Protein AF-A0A6L8G119-F1 (afdb_monomer)

Secondary structure (DSSP, 8-state):
--S-TTPEEEETT-TTTHHHHHHHHTT-EEEE--S-HHHHHTTGGGG-------------PPPPGGGG-TT-S-SSPPPTTTTSSPPP-----

Radius of gyration: 17.36 Å; Cα contacts (8 Å, |Δi|>4): 77; chains: 1; bounding box: 46×29×44 Å

Nearest PDB structures (foldseek):
  5hek-assembly2_A  TM=9.407E-01  e=1.610E-02  Helicobacter pylori 26695
  2zbr-assembly1_A  TM=9.213E-01  e=1.825E-01  Thermus thermophilus
  2nxc-assembly1_A  TM=9.177E-01  e=2.088E-01  Thermus thermophilus HB8
  3ccf-assembly1_A  TM=8.459E-01  e=2.556E-01  Trichormus variabilis ATCC 29413
  3cjt-assembly8_O  TM=9.231E-01  e=4.690E-01  unclassified

Foldseek 3Di:
DQAAAAAEAEAADCQLPPVVLVCVVRRYHYDYHHPDVCSVVNNCVSVDPDPPPDDDDDDPDDDDPCPPVVPPHDPDGDDPVSPPDDDDDPDDD

Sequence (93 aa):
MLTDKGDLVFDPLAGSCVTGEVAERLKRKWLCCDLVKKYLEGSLFRFETKHRGKKKVPSYNLCHPAAMWNGTDSEEALSDDGGKKRPQKKTKT

pLDDT: mean 84.58, std 12.73, range [52.06, 98.19]

Structure (mmCIF, N/CA/C/O backbone):
data_AF-A0A6L8G119-F1
#
_entry.id   AF-A0A6L8G119-F1
#
loop_
_atom_site.group_PDB
_atom_site.id
_atom_site.type_symbol
_atom_site.label_atom_id
_atom_site.label_alt_id
_atom_site.label_comp_id
_atom_site.label_asym_id
_atom_site.label_entity_id
_atom_site.label_seq_id
_atom_site.pdbx_PDB_ins_code
_atom_site.Cartn_x
_atom_site.Cartn_y
_atom_site.Cartn_z
_atom_site.occupancy
_atom_site.B_iso_or_equiv
_atom_si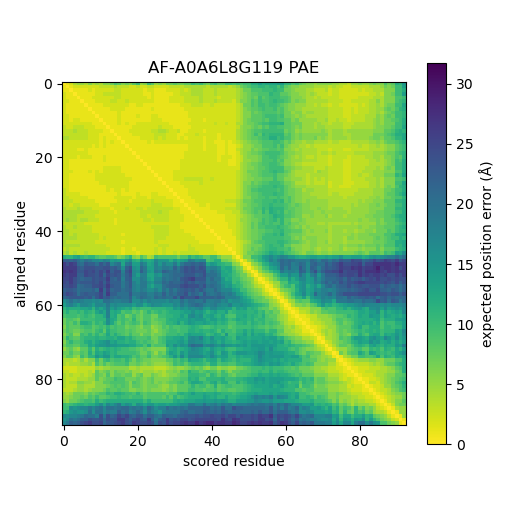te.auth_seq_id
_atom_site.auth_comp_id
_atom_site.auth_asym_id
_atom_site.auth_atom_id
_atom_site.pdbx_PDB_model_num
ATOM 1 N N . MET A 1 1 ? -10.492 7.619 8.678 1.00 82.00 1 MET A N 1
ATOM 2 C CA . MET A 1 1 ? -9.634 6.750 7.839 1.00 82.00 1 MET A CA 1
ATOM 3 C C . MET A 1 1 ? -10.480 6.169 6.705 1.00 82.00 1 MET A C 1
ATOM 5 O O . MET A 1 1 ? -11.675 6.427 6.709 1.0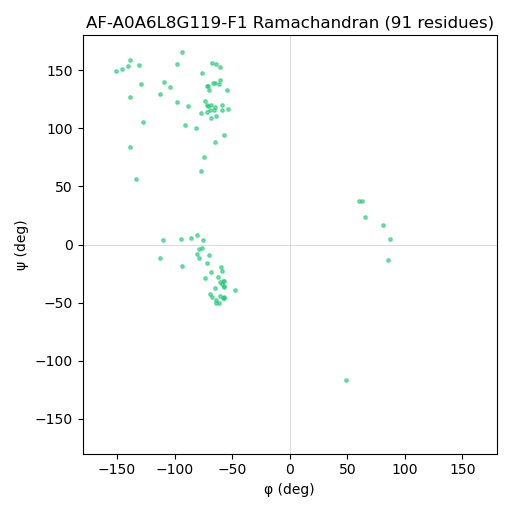0 82.00 1 MET A O 1
ATOM 9 N N . LEU A 1 2 ? -9.887 5.480 5.719 1.00 89.75 2 LEU A N 1
ATOM 10 C CA . LEU A 1 2 ? -10.614 4.797 4.621 1.00 89.75 2 LEU A CA 1
ATOM 11 C C . LEU A 1 2 ? -10.507 3.264 4.678 1.00 89.75 2 LEU A C 1
ATOM 13 O O . LEU A 1 2 ? -11.214 2.579 3.951 1.00 89.75 2 LEU A O 1
ATOM 17 N N . THR A 1 3 ? -9.616 2.748 5.520 1.00 92.38 3 THR A N 1
ATOM 18 C CA . THR A 1 3 ? -9.443 1.323 5.807 1.00 92.38 3 THR A CA 1
ATOM 19 C C . THR A 1 3 ? -9.173 1.142 7.289 1.00 92.38 3 THR A C 1
ATOM 21 O O . THR A 1 3 ? -8.592 2.036 7.926 1.00 92.38 3 THR A O 1
ATOM 24 N N . ASP A 1 4 ? -9.525 -0.024 7.806 1.00 92.75 4 ASP A N 1
ATOM 25 C CA . ASP A 1 4 ? -9.210 -0.452 9.159 1.00 92.75 4 ASP A CA 1
ATOM 26 C C . ASP A 1 4 ? -7.915 -1.277 9.191 1.00 92.75 4 ASP A C 1
ATOM 28 O O . ASP A 1 4 ? -7.347 -1.676 8.167 1.00 92.75 4 ASP A O 1
ATOM 32 N N . LYS A 1 5 ? -7.366 -1.479 10.392 1.00 92.75 5 LYS A N 1
ATOM 33 C CA . LYS A 1 5 ? -6.191 -2.343 10.582 1.00 92.75 5 LYS A CA 1
ATOM 34 C C . LYS A 1 5 ? -6.541 -3.769 10.144 1.00 92.75 5 LYS A C 1
ATOM 36 O O . LYS A 1 5 ? -7.594 -4.289 10.487 1.00 92.75 5 LYS A O 1
ATOM 41 N N . GLY A 1 6 ? -5.622 -4.427 9.441 1.00 93.88 6 GLY A N 1
ATOM 42 C CA . GLY A 1 6 ? -5.818 -5.791 8.939 1.00 93.88 6 GLY A CA 1
ATOM 43 C C . GLY A 1 6 ? -6.546 -5.908 7.594 1.00 93.88 6 GLY A C 1
ATOM 44 O O . GLY A 1 6 ? -6.449 -6.978 6.984 1.00 93.88 6 GLY A O 1
ATOM 45 N N . ASP A 1 7 ? -7.176 -4.835 7.100 1.00 95.69 7 ASP A N 1
ATOM 46 C CA . ASP A 1 7 ? -7.752 -4.789 5.751 1.00 95.69 7 ASP A CA 1
ATOM 47 C C . ASP A 1 7 ? -6.686 -5.008 4.675 1.00 95.69 7 ASP A C 1
ATOM 49 O O . ASP A 1 7 ? -5.507 -4.697 4.872 1.00 95.69 7 ASP A O 1
ATOM 53 N N . LEU A 1 8 ? -7.111 -5.529 3.520 1.00 97.69 8 LEU A N 1
ATOM 54 C CA . LEU A 1 8 ? -6.272 -5.647 2.331 1.00 97.69 8 LEU A CA 1
ATOM 55 C C . LEU A 1 8 ? -6.365 -4.373 1.486 1.00 97.6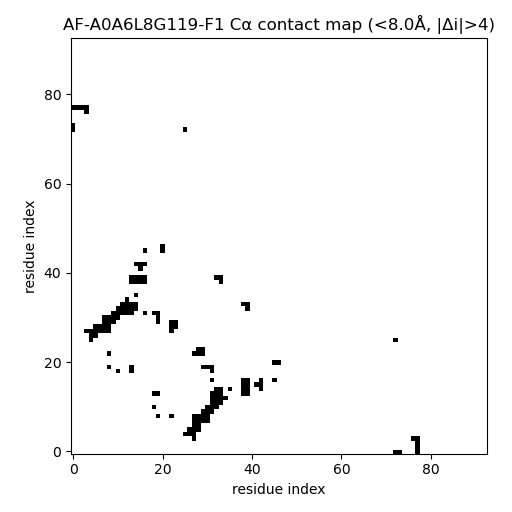9 8 LEU A C 1
ATOM 57 O O . LEU A 1 8 ? -7.424 -4.047 0.958 1.00 97.69 8 LEU A O 1
ATOM 61 N N . VAL A 1 9 ? -5.231 -3.702 1.298 1.00 98.00 9 VAL A N 1
ATOM 62 C CA . VAL A 1 9 ? -5.078 -2.591 0.352 1.00 98.00 9 VAL A CA 1
ATOM 63 C C . VAL A 1 9 ? -4.460 -3.117 -0.940 1.00 98.00 9 VAL A C 1
ATOM 65 O O . VAL A 1 9 ? -3.369 -3.685 -0.916 1.00 98.00 9 VAL A O 1
ATOM 68 N N . PHE A 1 10 ? -5.138 -2.918 -2.069 1.00 98.19 10 PHE A N 1
ATOM 69 C CA . PHE A 1 10 ? -4.627 -3.286 -3.388 1.00 98.19 10 PHE A CA 1
ATOM 70 C C . PHE A 1 10 ? -4.342 -2.043 -4.234 1.00 98.19 10 PHE A C 1
ATOM 72 O O . PHE A 1 10 ? -5.210 -1.183 -4.373 1.00 98.19 10 PHE A O 1
ATOM 79 N N . ASP A 1 11 ? -3.141 -1.968 -4.808 1.00 97.94 11 ASP A N 1
ATOM 80 C CA . ASP A 1 11 ? -2.713 -0.888 -5.701 1.00 97.94 11 ASP A CA 1
ATOM 81 C C . ASP A 1 11 ? -2.173 -1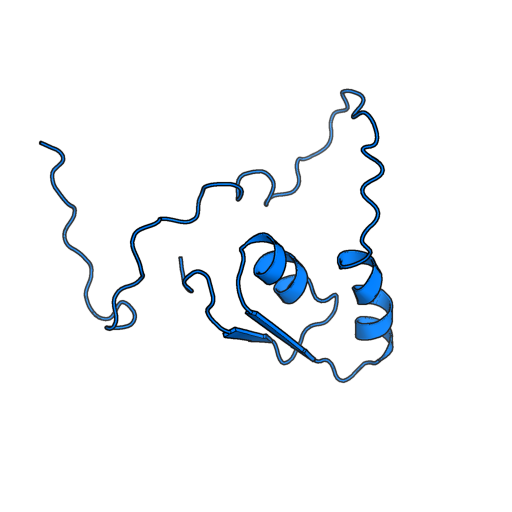.465 -7.026 1.00 97.94 11 ASP A C 1
ATOM 83 O O . ASP A 1 11 ? -1.067 -2.019 -7.045 1.00 97.94 11 ASP A O 1
ATOM 87 N N . PRO A 1 12 ? -2.936 -1.373 -8.133 1.00 97.12 12 PRO A N 1
ATOM 88 C CA . PRO A 1 12 ? -2.533 -1.919 -9.427 1.00 97.12 12 PRO A CA 1
ATOM 89 C C . PRO A 1 12 ? -1.520 -1.049 -10.192 1.00 97.12 12 PRO A C 1
ATOM 91 O O . PRO A 1 12 ? -1.107 -1.434 -11.286 1.00 97.12 12 PRO A O 1
ATOM 94 N N . LEU A 1 13 ? -1.162 0.130 -9.669 1.00 96.81 13 LEU A N 1
ATOM 95 C CA . LEU A 1 13 ? -0.244 1.090 -10.289 1.00 96.81 13 LEU A CA 1
ATOM 96 C C . LEU A 1 13 ? 0.774 1.571 -9.249 1.00 96.81 13 LEU A C 1
ATOM 98 O O . LEU A 1 13 ? 0.908 2.763 -8.969 1.00 96.81 13 LEU A O 1
ATOM 102 N N . ALA A 1 14 ? 1.483 0.609 -8.661 1.00 96.50 14 ALA A N 1
ATOM 103 C CA . ALA A 1 14 ? 2.296 0.814 -7.472 1.00 96.50 14 ALA A CA 1
ATOM 104 C C . ALA A 1 14 ? 3.394 1.871 -7.640 1.00 96.50 14 ALA A C 1
ATOM 106 O O . ALA A 1 14 ? 3.764 2.536 -6.664 1.00 96.50 14 ALA A O 1
ATOM 107 N N . GLY A 1 15 ? 3.977 1.994 -8.839 1.00 96.25 15 GLY A N 1
ATOM 108 C CA . GLY A 1 15 ? 5.158 2.807 -9.086 1.00 96.25 15 GLY A CA 1
ATOM 109 C C . GLY A 1 15 ? 6.239 2.506 -8.050 1.00 96.25 15 GLY A C 1
ATOM 110 O O . GLY A 1 15 ? 6.722 1.385 -7.918 1.00 96.25 15 GLY A O 1
ATOM 111 N N . SER A 1 16 ? 6.588 3.504 -7.239 1.00 95.00 16 SER A N 1
ATOM 112 C CA . SER A 1 16 ? 7.591 3.327 -6.181 1.00 95.00 16 SER A CA 1
ATOM 113 C C . SER A 1 16 ? 7.116 2.543 -4.944 1.00 95.00 16 SER A C 1
ATOM 115 O O . SER A 1 16 ? 7.889 2.438 -4.000 1.00 95.00 16 SER A O 1
ATOM 117 N N . CYS A 1 17 ? 5.893 2.005 -4.917 1.00 96.19 17 CYS A N 1
ATOM 118 C CA . CYS A 1 17 ? 5.299 1.222 -3.822 1.00 96.19 17 CYS A CA 1
ATOM 119 C C . CYS A 1 17 ? 5.179 1.971 -2.475 1.00 96.19 17 CYS A C 1
ATOM 121 O O . CYS A 1 17 ? 5.350 1.398 -1.398 1.00 96.19 17 CYS A O 1
ATOM 123 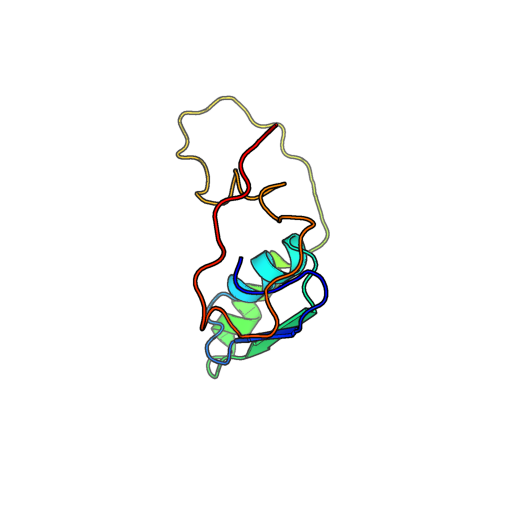N N . VAL A 1 18 ? 4.862 3.271 -2.513 1.00 94.75 18 VAL A N 1
ATOM 124 C CA . VAL A 1 18 ? 4.577 4.053 -1.288 1.00 94.75 18 VAL A CA 1
ATOM 125 C C . VAL A 1 18 ? 3.319 3.533 -0.594 1.00 94.75 18 VAL A C 1
ATOM 127 O O . VAL A 1 18 ? 3.277 3.479 0.633 1.00 94.75 18 VAL A O 1
ATOM 130 N N . THR A 1 19 ? 2.309 3.119 -1.364 1.00 95.94 19 THR A N 1
ATOM 131 C CA . THR A 1 19 ? 1.070 2.541 -0.830 1.00 95.94 19 THR A CA 1
ATOM 132 C C . THR A 1 19 ? 1.362 1.323 0.046 1.00 95.94 19 THR A C 1
ATOM 134 O O . THR A 1 19 ? 0.856 1.256 1.164 1.00 95.94 19 THR A O 1
ATOM 137 N N . GLY A 1 20 ? 2.238 0.416 -0.409 1.00 95.69 20 GLY A N 1
ATOM 138 C CA . GLY A 1 20 ? 2.669 -0.756 0.357 1.00 95.69 20 GLY A CA 1
ATOM 139 C C . GLY A 1 20 ? 3.427 -0.393 1.635 1.00 95.69 20 GLY A C 1
ATOM 140 O O . GLY A 1 20 ? 3.068 -0.866 2.709 1.00 95.69 20 GLY A O 1
ATOM 141 N N . GLU A 1 21 ? 4.406 0.517 1.557 1.00 93.88 21 GLU A N 1
ATOM 142 C CA . GLU A 1 21 ? 5.163 0.995 2.732 1.00 93.88 21 GLU A CA 1
ATOM 143 C C . GLU A 1 21 ? 4.237 1.602 3.799 1.00 93.88 21 GLU A C 1
ATOM 145 O O . GLU A 1 21 ? 4.342 1.317 4.995 1.00 93.88 21 GLU A O 1
ATOM 150 N N . VAL A 1 22 ? 3.300 2.452 3.372 1.00 92.00 22 VAL A N 1
ATOM 151 C CA . VAL A 1 22 ? 2.343 3.095 4.274 1.00 92.00 22 VAL A CA 1
ATOM 152 C C . VAL A 1 22 ? 1.385 2.066 4.865 1.00 92.00 22 VAL A C 1
ATOM 154 O O . VAL A 1 22 ? 1.144 2.110 6.072 1.00 92.00 22 VAL A O 1
ATOM 157 N N . ALA A 1 23 ? 0.852 1.155 4.048 1.00 94.19 23 ALA A N 1
ATOM 158 C CA . ALA A 1 23 ? -0.050 0.102 4.496 1.00 94.19 23 ALA A CA 1
ATOM 159 C C . ALA A 1 23 ? 0.629 -0.816 5.524 1.00 94.19 23 ALA A C 1
ATOM 161 O O . ALA A 1 23 ? 0.042 -1.077 6.575 1.00 94.19 23 ALA A O 1
ATOM 162 N N . GLU A 1 24 ? 1.881 -1.218 5.288 1.00 93.06 24 GLU A N 1
ATOM 163 C CA . GLU A 1 24 ? 2.673 -2.018 6.226 1.00 93.06 24 GLU A CA 1
ATOM 164 C C . GLU A 1 24 ? 2.890 -1.287 7.555 1.00 93.06 24 GLU A C 1
ATOM 166 O O . GLU A 1 24 ? 2.563 -1.818 8.620 1.00 93.06 24 GLU A O 1
ATOM 171 N N . ARG A 1 25 ? 3.350 -0.027 7.508 1.00 89.69 25 ARG A N 1
ATOM 172 C CA . ARG A 1 25 ? 3.541 0.805 8.710 1.00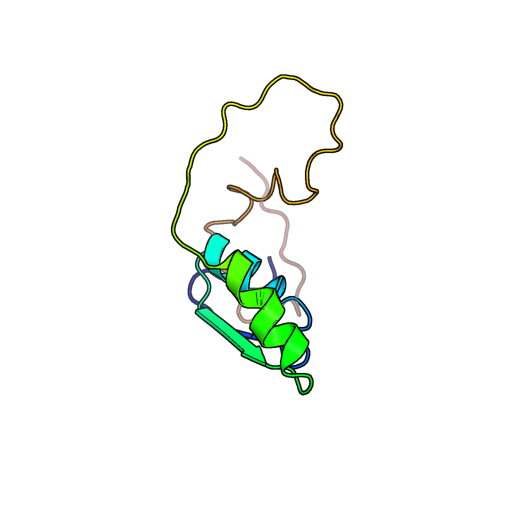 89.69 25 ARG A CA 1
ATOM 173 C C . ARG A 1 25 ? 2.251 0.962 9.514 1.00 89.69 25 ARG A C 1
ATOM 175 O O . ARG A 1 25 ? 2.281 1.002 10.744 1.00 89.69 25 ARG A O 1
ATOM 182 N N . LEU A 1 26 ? 1.124 1.064 8.819 1.00 90.75 26 LEU A N 1
ATOM 183 C CA . LEU A 1 26 ? -0.203 1.195 9.402 1.00 90.75 26 LEU A CA 1
ATOM 184 C C . LEU A 1 26 ? -0.844 -0.162 9.755 1.00 90.75 26 LEU A C 1
ATOM 186 O O . LEU A 1 26 ? -1.981 -0.187 10.211 1.00 90.75 26 LEU A O 1
ATOM 190 N N . LYS A 1 27 ? -0.144 -1.296 9.629 1.00 92.31 27 LYS A N 1
ATOM 191 C CA . LYS A 1 27 ? -0.655 -2.637 9.980 1.00 92.31 27 LYS A CA 1
ATOM 192 C C . LYS A 1 27 ? -1.860 -3.087 9.137 1.00 92.31 27 LYS A C 1
ATOM 194 O O . LYS A 1 27 ? -2.786 -3.721 9.645 1.00 92.31 27 LYS A O 1
ATOM 199 N N . ARG A 1 28 ? -1.864 -2.752 7.848 1.00 95.12 28 ARG A N 1
ATOM 200 C CA . ARG A 1 28 ? -2.770 -3.319 6.837 1.00 95.12 28 ARG A CA 1
ATOM 201 C C . ARG A 1 28 ? -2.055 -4.439 6.083 1.00 95.12 28 ARG A C 1
ATOM 203 O O . ARG A 1 28 ? -0.829 -4.452 5.985 1.00 95.12 28 ARG A O 1
ATOM 210 N N . LYS A 1 29 ? -2.827 -5.371 5.528 1.00 97.69 29 LYS A N 1
ATOM 211 C CA . LYS A 1 29 ? -2.331 -6.274 4.485 1.00 97.69 29 LYS A CA 1
ATOM 212 C C . LYS A 1 29 ? -2.262 -5.475 3.188 1.00 97.69 29 LYS A C 1
ATOM 214 O O . LYS A 1 29 ? -3.082 -4.585 2.970 1.00 97.69 29 LYS A O 1
ATOM 219 N N . TRP A 1 30 ? -1.310 -5.773 2.317 1.00 97.88 30 TRP A N 1
ATOM 220 C CA . TRP A 1 30 ? -1.187 -5.030 1.069 1.00 97.88 30 TRP A CA 1
ATOM 221 C C . TRP A 1 30 ? -0.717 -5.904 -0.084 1.00 97.88 30 TRP A C 1
ATOM 223 O O . TRP A 1 30 ? -0.018 -6.898 0.108 1.00 97.88 30 TRP A O 1
ATOM 233 N N . LEU A 1 31 ? -1.135 -5.514 -1.283 1.00 97.88 31 LEU A N 1
ATOM 234 C CA . LEU A 1 31 ? -0.679 -6.067 -2.546 1.00 97.88 31 LEU A CA 1
ATOM 235 C C . LEU A 1 31 ? -0.496 -4.911 -3.528 1.00 97.88 31 LEU A C 1
ATOM 237 O O . LEU A 1 31 ? -1.405 -4.112 -3.743 1.00 97.88 31 LEU A O 1
ATOM 241 N N . CYS A 1 32 ? 0.679 -4.831 -4.134 1.00 97.25 32 CYS A N 1
ATOM 242 C CA . CYS A 1 32 ? 1.015 -3.798 -5.100 1.00 97.25 32 CYS A CA 1
ATOM 243 C C . CYS A 1 32 ? 1.582 -4.455 -6.360 1.00 97.25 32 CYS A C 1
ATOM 245 O O . CYS A 1 32 ? 2.379 -5.390 -6.258 1.00 97.25 32 CYS A O 1
ATOM 247 N N . CYS A 1 33 ? 1.195 -3.971 -7.537 1.00 97.00 33 CYS A N 1
ATOM 248 C CA . CYS A 1 33 ? 1.801 -4.385 -8.799 1.00 97.00 33 CYS A CA 1
ATOM 249 C C . CYS A 1 33 ? 2.013 -3.198 -9.741 1.00 97.00 33 CYS A C 1
ATOM 251 O O . CYS A 1 33 ? 1.413 -2.139 -9.587 1.00 97.00 33 CYS A O 1
ATOM 253 N N . ASP A 1 34 ? 2.928 -3.376 -10.688 1.00 97.50 34 ASP A N 1
ATOM 254 C CA . ASP A 1 34 ? 3.236 -2.405 -11.730 1.00 97.50 34 ASP A CA 1
ATOM 255 C C . ASP A 1 34 ? 3.721 -3.161 -12.974 1.00 97.50 34 ASP A C 1
ATOM 257 O O . ASP A 1 34 ? 4.322 -4.234 -12.860 1.00 97.50 34 ASP A O 1
ATOM 261 N N . LEU A 1 35 ? 3.464 -2.617 -14.163 1.00 97.44 35 LEU A N 1
ATOM 262 C CA . LEU A 1 35 ? 3.911 -3.207 -15.427 1.00 97.44 35 LEU A CA 1
ATOM 263 C C . LEU A 1 35 ? 5.418 -3.020 -15.646 1.00 97.44 35 LEU A C 1
ATOM 265 O O . LEU A 1 35 ? 6.060 -3.833 -16.315 1.00 97.44 35 LEU A O 1
ATOM 269 N N . VAL A 1 36 ? 6.003 -1.954 -15.095 1.00 97.38 36 VAL A N 1
ATOM 270 C CA . VAL A 1 36 ? 7.418 -1.637 -15.277 1.00 97.38 36 VAL A CA 1
ATOM 271 C C . VAL A 1 36 ? 8.231 -2.278 -14.158 1.00 97.38 36 VAL A C 1
ATOM 273 O O . VAL A 1 36 ? 8.332 -1.757 -13.048 1.00 97.38 36 VAL A O 1
ATOM 276 N N . LYS A 1 37 ? 8.910 -3.386 -14.475 1.00 96.19 37 LYS A N 1
ATOM 277 C CA . LYS A 1 37 ? 9.756 -4.141 -13.531 1.00 96.19 37 LYS A CA 1
ATOM 278 C C . LYS A 1 37 ? 10.725 -3.262 -12.724 1.00 96.19 37 LYS A C 1
ATOM 280 O O . LYS A 1 37 ? 10.902 -3.482 -11.530 1.00 96.19 37 LYS A O 1
ATOM 285 N N . LYS A 1 38 ? 11.311 -2.238 -13.354 1.00 96.75 38 LYS A N 1
ATOM 286 C CA . LYS A 1 38 ? 12.256 -1.307 -12.713 1.00 96.75 38 LYS A CA 1
ATOM 287 C C . LYS A 1 38 ? 11.640 -0.548 -11.532 1.00 96.75 38 LYS A C 1
ATOM 289 O O . LYS A 1 38 ? 12.355 -0.229 -10.586 1.00 96.75 38 LYS A O 1
ATOM 294 N N . TYR A 1 39 ? 10.342 -0.251 -11.573 1.00 96.19 39 TYR A N 1
ATOM 295 C CA . TYR A 1 39 ? 9.650 0.381 -10.453 1.00 96.19 39 TYR A CA 1
ATOM 296 C C . TYR A 1 39 ? 9.525 -0.578 -9.269 1.00 96.19 39 TYR A C 1
ATOM 298 O O . TYR A 1 39 ? 9.842 -0.191 -8.147 1.00 96.19 39 TYR A O 1
ATOM 306 N N . LEU A 1 40 ? 9.197 -1.849 -9.528 1.00 94.00 40 LEU A N 1
ATOM 307 C CA . LEU A 1 40 ? 9.138 -2.885 -8.495 1.00 94.00 40 LEU A CA 1
ATOM 308 C C . LEU A 1 40 ? 10.514 -3.144 -7.872 1.00 94.00 40 LEU A C 1
ATOM 310 O O . LEU A 1 40 ? 10.645 -3.065 -6.653 1.00 94.00 40 LEU A O 1
ATOM 314 N N . GLU A 1 41 ? 11.550 -3.363 -8.686 1.00 95.12 41 GLU A N 1
ATOM 315 C CA . GLU A 1 41 ? 12.935 -3.539 -8.214 1.00 95.12 41 GLU A CA 1
ATOM 316 C C . GLU A 1 41 ? 13.398 -2.331 -7.392 1.00 95.12 41 GLU A C 1
ATOM 318 O O . GLU A 1 41 ? 13.931 -2.474 -6.293 1.00 95.12 41 GLU A O 1
ATOM 323 N N . GLY A 1 42 ? 13.123 -1.128 -7.902 1.00 93.88 42 GLY A N 1
ATOM 324 C CA . GLY A 1 42 ? 13.431 0.126 -7.234 1.00 93.88 42 GLY A CA 1
ATOM 325 C C . GLY A 1 42 ? 12.576 0.409 -6.003 1.00 93.88 42 GLY A C 1
ATOM 326 O O . GLY A 1 42 ? 12.890 1.356 -5.303 1.00 93.88 42 GLY A O 1
ATOM 327 N N . SER A 1 43 ? 11.520 -0.356 -5.720 1.00 94.38 43 SER A N 1
ATOM 328 C CA . SER A 1 43 ? 10.674 -0.169 -4.534 1.00 94.38 43 SER A CA 1
ATOM 329 C C . SER A 1 43 ? 11.089 -1.035 -3.341 1.00 94.38 43 SER A C 1
ATOM 331 O O . SER A 1 43 ? 10.749 -0.712 -2.203 1.00 94.38 43 SER A O 1
ATOM 333 N N . LEU A 1 44 ? 11.875 -2.093 -3.579 1.00 92.94 44 LEU A N 1
ATOM 334 C CA . LEU A 1 44 ? 12.280 -3.064 -2.556 1.00 92.94 44 LEU A CA 1
ATOM 335 C C . LEU A 1 44 ? 13.016 -2.424 -1.369 1.00 92.94 44 LEU A C 1
ATOM 337 O O . LEU A 1 44 ? 12.849 -2.879 -0.240 1.00 92.94 44 LEU A O 1
ATOM 341 N N . PHE A 1 45 ? 13.759 -1.329 -1.590 1.00 91.56 45 PHE A N 1
ATOM 342 C CA . PHE A 1 45 ? 14.489 -0.630 -0.521 1.00 91.56 45 PHE A CA 1
ATOM 343 C C . PHE A 1 45 ? 13.580 -0.126 0.612 1.00 91.56 45 PHE A C 1
ATOM 345 O O . PHE A 1 45 ? 14.065 0.101 1.720 1.00 91.56 45 PHE A O 1
ATOM 352 N N . ARG A 1 46 ? 12.278 0.073 0.353 1.00 89.06 46 ARG A N 1
ATOM 353 C CA . ARG A 1 46 ? 11.309 0.520 1.368 1.00 89.06 46 ARG A CA 1
ATOM 354 C C . ARG A 1 46 ? 11.048 -0.539 2.438 1.00 89.06 46 ARG A C 1
ATOM 356 O O . ARG A 1 46 ? 10.663 -0.184 3.546 1.00 89.06 46 ARG A O 1
ATOM 363 N N . PHE A 1 47 ? 11.293 -1.809 2.114 1.00 89.50 47 PHE A N 1
ATOM 364 C CA . PHE A 1 47 ? 10.950 -2.970 2.939 1.00 89.50 47 PHE A CA 1
ATOM 365 C C . PHE A 1 47 ? 12.184 -3.670 3.534 1.00 89.50 47 PHE A C 1
ATOM 367 O O . PHE A 1 47 ? 12.068 -4.696 4.202 1.00 89.50 47 PHE A O 1
ATOM 374 N N . GLU A 1 48 ? 13.391 -3.136 3.315 1.00 82.69 48 GLU A N 1
ATOM 375 C CA . GLU A 1 48 ? 14.610 -3.722 3.871 1.00 82.69 48 GLU A CA 1
ATOM 376 C C . GLU A 1 48 ? 14.700 -3.523 5.394 1.00 82.69 48 GLU A C 1
ATOM 378 O O . GLU A 1 48 ? 14.802 -2.416 5.929 1.00 82.69 48 GLU A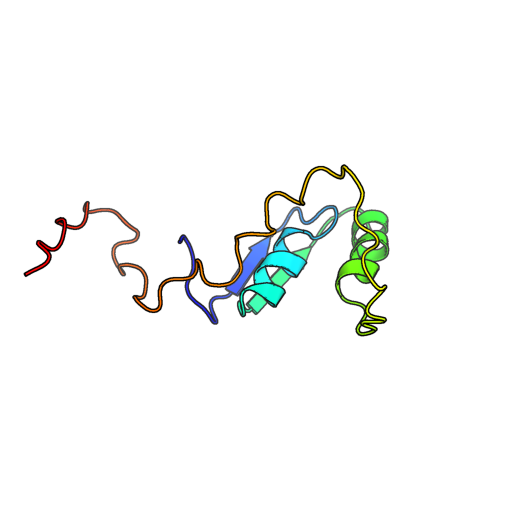 O 1
ATOM 383 N N . THR A 1 49 ? 14.737 -4.640 6.118 1.00 66.25 49 THR A N 1
ATOM 384 C CA . THR A 1 49 ? 14.750 -4.721 7.582 1.00 66.25 49 THR A CA 1
ATOM 385 C C . THR A 1 49 ? 16.126 -4.410 8.180 1.00 6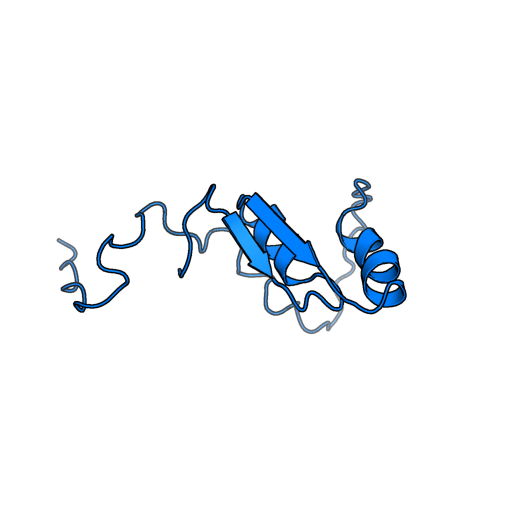6.25 49 THR A C 1
ATOM 387 O O . THR A 1 49 ? 16.745 -5.277 8.797 1.00 66.25 49 THR A O 1
ATOM 390 N N . LYS A 1 50 ? 16.662 -3.194 8.025 1.00 57.66 50 LYS A N 1
ATOM 391 C CA . LYS A 1 50 ? 17.833 -2.753 8.815 1.00 57.66 50 LYS A CA 1
ATOM 392 C C . LYS A 1 50 ? 17.693 -1.309 9.277 1.00 57.66 50 LYS A C 1
ATOM 394 O O . LYS A 1 50 ? 18.288 -0.383 8.729 1.00 57.66 50 LYS A O 1
ATOM 399 N N . HIS A 1 51 ? 16.985 -1.129 10.391 1.00 55.06 51 HIS A N 1
ATOM 400 C CA . HIS A 1 51 ? 17.085 0.080 11.201 1.00 55.06 51 HIS A CA 1
ATOM 401 C C . HIS A 1 51 ? 18.492 0.211 11.802 1.00 55.06 51 HIS A C 1
ATOM 403 O O . HIS A 1 51 ? 18.755 -0.172 12.938 1.00 55.06 51 HIS A O 1
ATOM 409 N N . ARG A 1 52 ? 19.412 0.839 11.068 1.00 58.25 52 ARG A N 1
ATOM 410 C CA . ARG A 1 52 ? 20.463 1.623 11.718 1.00 58.25 52 ARG A CA 1
ATOM 411 C C . ARG A 1 52 ? 19.855 2.975 12.052 1.00 58.25 52 ARG A C 1
ATOM 413 O O . ARG A 1 52 ? 19.725 3.826 11.176 1.00 58.25 52 ARG A O 1
ATOM 420 N N . GLY A 1 53 ? 19.458 3.157 13.311 1.00 57.78 53 GLY A N 1
ATOM 421 C CA . GLY A 1 53 ? 19.061 4.460 13.833 1.00 57.78 53 GLY A CA 1
ATOM 422 C C . GLY A 1 53 ? 20.205 5.454 13.646 1.00 57.78 53 GLY A C 1
ATOM 423 O O . GLY A 1 53 ? 21.127 5.510 14.456 1.00 57.78 53 GLY A O 1
ATOM 424 N N . LYS A 1 54 ? 20.190 6.218 12.549 1.00 60.06 54 LYS A N 1
ATOM 425 C CA . LYS A 1 54 ? 21.104 7.348 12.391 1.00 60.06 54 LYS A CA 1
ATOM 426 C C . LYS A 1 54 ? 20.673 8.390 13.417 1.00 60.06 54 LYS A C 1
ATOM 428 O O . LYS A 1 54 ? 19.528 8.841 13.388 1.00 60.06 54 LYS A O 1
ATOM 433 N N . LYS A 1 55 ? 21.572 8.747 14.341 1.00 56.00 55 LYS A N 1
ATOM 434 C CA . LYS A 1 55 ? 21.354 9.864 15.267 1.00 56.00 55 LYS A CA 1
ATOM 435 C C . LYS A 1 55 ? 21.020 11.100 14.428 1.00 56.00 55 LYS A C 1
ATOM 437 O O . LYS A 1 55 ? 21.831 11.510 13.599 1.00 56.00 55 LYS A O 1
ATOM 442 N N . LYS A 1 56 ? 19.811 11.643 14.585 1.00 64.19 56 LYS A N 1
ATOM 443 C CA . LYS A 1 56 ? 19.397 12.849 13.865 1.00 64.19 56 LYS A CA 1
ATOM 444 C C . LYS A 1 56 ? 20.146 14.039 14.459 1.00 64.19 56 LYS A C 1
ATOM 446 O O . LYS A 1 56 ? 19.941 14.380 15.618 1.00 64.19 56 LYS A O 1
ATOM 451 N N . VAL A 1 57 ? 21.023 14.640 13.665 1.00 74.88 57 VAL A N 1
ATOM 452 C CA . VAL A 1 57 ? 21.587 15.967 13.940 1.00 74.88 57 VAL A CA 1
ATOM 453 C C . VAL A 1 57 ? 20.467 16.990 13.702 1.00 74.88 57 VAL A C 1
ATOM 455 O O . VAL A 1 57 ? 19.732 16.822 12.723 1.00 74.88 57 VAL A O 1
ATOM 458 N N . PRO A 1 58 ? 20.271 18.006 14.560 1.00 68.62 58 PRO A N 1
ATOM 459 C CA . PRO A 1 58 ? 19.272 19.038 14.305 1.00 68.62 58 PRO A CA 1
ATOM 460 C C . PRO A 1 58 ? 19.655 19.809 13.035 1.00 68.62 58 PRO A C 1
ATOM 462 O O . PRO A 1 58 ? 20.651 20.525 13.014 1.00 68.62 58 PRO A O 1
ATOM 465 N N . SER A 1 59 ? 18.882 19.638 11.962 1.00 76.00 59 SER A N 1
ATOM 466 C CA . SER A 1 59 ? 19.008 20.415 10.727 1.00 76.00 59 SER A CA 1
ATOM 467 C C . SER A 1 59 ? 17.641 20.940 10.300 1.00 76.00 59 SER A C 1
ATOM 469 O O . SER A 1 59 ? 16.606 20.359 10.639 1.00 76.00 59 SER A O 1
ATOM 471 N N . TYR A 1 60 ? 17.633 22.046 9.553 1.00 75.94 60 TYR A N 1
ATOM 472 C CA . TYR A 1 60 ? 16.426 22.625 8.966 1.00 75.94 60 TYR A CA 1
ATOM 473 C C . TYR A 1 60 ? 15.972 21.769 7.775 1.00 75.94 60 TYR A C 1
ATOM 475 O O . TYR A 1 60 ? 16.201 22.105 6.618 1.00 75.94 60 TYR A O 1
ATOM 483 N N . ASN A 1 61 ? 15.387 20.609 8.064 1.00 78.38 61 ASN A N 1
ATOM 484 C CA . ASN A 1 61 ? 14.758 19.767 7.057 1.00 78.38 61 ASN A CA 1
ATOM 485 C C . ASN A 1 61 ? 13.246 19.920 7.168 1.00 78.38 61 ASN A C 1
ATOM 487 O O . ASN A 1 61 ? 12.686 19.848 8.263 1.00 78.38 61 ASN A O 1
ATOM 491 N N . LEU A 1 62 ? 12.581 20.055 6.023 1.00 76.94 62 LEU A N 1
ATOM 492 C CA . LEU A 1 62 ? 11.142 19.843 5.947 1.00 76.94 62 LEU A CA 1
ATOM 493 C C . LEU A 1 62 ? 10.850 18.411 6.411 1.00 76.94 62 LEU A C 1
ATOM 495 O O . LEU A 1 62 ? 11.374 17.441 5.855 1.00 76.94 62 LEU A O 1
ATOM 499 N N . CYS A 1 63 ? 10.054 18.277 7.471 1.00 72.38 63 CYS A N 1
ATOM 500 C CA . CYS A 1 63 ? 9.618 16.973 7.948 1.00 72.38 63 CYS A CA 1
ATOM 501 C C . CYS A 1 63 ? 8.825 16.262 6.850 1.00 72.38 63 CYS A C 1
ATOM 503 O O . CYS A 1 63 ? 8.020 16.877 6.150 1.00 72.38 63 CYS A O 1
ATOM 505 N N . HIS A 1 64 ? 9.023 14.949 6.728 1.00 74.75 64 HIS A N 1
ATOM 506 C CA . HIS A 1 64 ? 8.190 14.131 5.856 1.00 74.75 64 HIS A CA 1
ATOM 507 C C . HIS A 1 64 ? 6.710 14.340 6.240 1.00 74.75 64 HIS A C 1
ATOM 509 O O . HIS A 1 64 ? 6.399 14.259 7.431 1.00 74.75 64 HIS A O 1
ATOM 515 N N . PRO A 1 65 ? 5.786 14.569 5.289 1.00 73.88 65 PRO A N 1
ATOM 516 C CA . PRO A 1 65 ? 4.387 14.887 5.600 1.00 73.88 65 PRO A CA 1
ATOM 517 C C . PRO A 1 65 ? 3.707 13.811 6.463 1.00 73.88 65 PRO A C 1
ATOM 519 O O . PRO A 1 65 ? 2.893 14.113 7.328 1.00 73.88 65 PRO A O 1
ATOM 522 N N . ALA A 1 66 ? 4.116 12.550 6.304 1.00 71.19 66 ALA A N 1
ATOM 523 C CA . ALA A 1 66 ? 3.643 11.435 7.127 1.00 71.19 66 ALA A CA 1
ATOM 524 C C . ALA A 1 66 ? 4.312 11.291 8.514 1.00 71.19 66 ALA A C 1
ATOM 526 O O . ALA A 1 66 ? 4.109 10.276 9.174 1.00 71.19 66 ALA A O 1
ATOM 527 N N . ALA A 1 67 ? 5.134 12.244 8.969 1.00 77.56 67 ALA A N 1
ATOM 528 C CA . ALA A 1 67 ? 5.791 12.164 10.281 1.00 77.56 67 ALA A CA 1
ATOM 529 C C . ALA A 1 67 ? 4.788 12.141 11.450 1.00 77.56 67 ALA A C 1
ATOM 531 O O . ALA A 1 67 ? 5.075 11.554 12.489 1.00 77.56 67 ALA A O 1
ATOM 532 N N . MET A 1 68 ? 3.608 12.738 11.255 1.00 77.44 68 MET A N 1
ATOM 533 C CA . MET A 1 68 ? 2.531 12.816 12.248 1.00 77.44 68 MET A CA 1
ATOM 534 C C . MET A 1 68 ? 1.490 11.693 12.117 1.00 77.44 68 MET A C 1
ATOM 536 O O . MET A 1 68 ? 0.492 11.726 12.821 1.00 77.44 68 MET A O 1
ATOM 540 N N . TRP A 1 69 ? 1.673 10.713 11.223 1.00 73.69 69 TRP A N 1
ATOM 541 C CA . TRP A 1 69 ? 0.687 9.632 11.028 1.00 73.69 69 TRP A CA 1
ATOM 542 C C . TRP A 1 69 ? 0.755 8.539 12.101 1.00 73.69 69 TRP A C 1
ATOM 544 O O . TRP A 1 69 ? -0.131 7.691 12.200 1.00 73.69 69 TRP A O 1
ATOM 554 N N . ASN A 1 70 ? 1.801 8.535 12.926 1.00 70.88 70 ASN A N 1
ATOM 555 C CA . ASN A 1 70 ? 1.885 7.608 14.045 1.00 70.88 70 ASN A CA 1
ATOM 556 C C . ASN A 1 70 ? 0.827 7.989 15.093 1.00 70.88 70 ASN A C 1
ATOM 558 O O . ASN A 1 70 ? 0.902 9.064 15.682 1.00 70.88 70 ASN A O 1
ATOM 562 N N . GLY A 1 71 ? -0.144 7.102 15.327 1.00 69.06 71 GLY A N 1
ATOM 563 C CA . GLY A 1 71 ? -1.206 7.302 16.322 1.00 69.06 71 GLY A CA 1
ATOM 564 C C . GLY A 1 71 ? -2.440 8.070 15.832 1.00 69.06 71 GLY A C 1
ATOM 565 O O . GLY A 1 71 ? -3.333 8.322 16.632 1.00 69.06 71 GLY A O 1
ATOM 566 N N . THR A 1 72 ? -2.532 8.421 14.542 1.00 67.31 72 THR A N 1
ATOM 567 C CA . THR A 1 72 ? -3.754 9.025 13.959 1.00 67.31 72 THR A CA 1
ATOM 568 C C . THR A 1 72 ? -4.835 8.008 13.612 1.00 67.31 72 THR A C 1
ATOM 570 O O . THR A 1 72 ? -5.936 8.382 13.214 1.00 67.31 72 THR A O 1
ATOM 573 N N . ASP A 1 73 ? -4.509 6.726 13.704 1.00 74.38 73 ASP A N 1
ATOM 574 C CA . ASP A 1 73 ? -5.434 5.645 13.416 1.00 74.38 73 ASP A CA 1
ATOM 575 C C . ASP A 1 73 ? -6.399 5.484 14.596 1.00 74.38 73 ASP A C 1
ATOM 577 O O . ASP A 1 73 ? -5.969 5.161 15.704 1.00 74.38 73 ASP A O 1
ATOM 581 N N . SER A 1 74 ? -7.685 5.778 14.385 1.00 72.88 74 SER A N 1
ATOM 582 C CA . SER A 1 74 ? -8.703 5.606 15.422 1.00 72.88 74 SER A CA 1
ATOM 583 C C . SER A 1 74 ? -8.883 4.123 15.729 1.00 72.88 74 SER A C 1
ATOM 585 O O . SER A 1 74 ? -8.921 3.305 14.818 1.00 72.88 74 SER A O 1
ATOM 587 N N . GLU A 1 75 ? -9.037 3.772 17.006 1.00 74.38 75 GLU A N 1
ATOM 588 C CA . GLU A 1 75 ? -9.436 2.406 17.381 1.00 74.38 75 GLU A CA 1
ATOM 589 C C . GLU A 1 75 ? -10.916 2.128 17.050 1.00 74.38 75 GLU A C 1
ATOM 591 O O . GLU A 1 75 ? -11.340 0.978 17.019 1.00 74.38 75 GLU A O 1
ATOM 596 N N . GLU A 1 76 ? -11.711 3.174 16.794 1.00 83.56 76 GLU A N 1
ATOM 597 C CA . GLU A 1 76 ? -13.065 3.031 16.254 1.00 83.56 76 GLU A CA 1
ATOM 598 C C . GLU A 1 76 ? -12.986 2.611 14.778 1.00 83.56 76 GLU A C 1
ATOM 600 O O . GLU A 1 76 ? -12.416 3.344 13.962 1.00 83.56 76 GLU A O 1
ATOM 605 N N . ALA A 1 77 ? -13.571 1.449 14.470 1.00 85.88 77 ALA A N 1
ATOM 606 C CA . ALA A 1 77 ? -13.693 0.922 13.114 1.00 85.88 77 ALA A CA 1
ATOM 607 C C . ALA A 1 77 ? -14.572 1.819 12.233 1.00 85.88 77 ALA A C 1
ATOM 609 O O . ALA A 1 77 ? -15.434 2.563 12.724 1.00 85.88 77 ALA A O 1
ATOM 610 N N . LEU A 1 78 ? -14.359 1.742 10.920 1.00 87.38 78 LEU A N 1
ATOM 611 C CA . LEU A 1 78 ? -15.172 2.469 9.956 1.00 87.38 78 LEU A CA 1
ATOM 612 C C . LEU A 1 78 ? -16.602 1.932 9.912 1.00 87.38 78 LEU A C 1
ATOM 614 O O . LEU A 1 78 ? -16.897 0.799 10.280 1.00 87.38 78 LEU A O 1
ATOM 618 N N . SER A 1 79 ? -17.522 2.791 9.478 1.00 88.62 79 SER A N 1
ATOM 619 C CA . SER A 1 79 ? -18.918 2.407 9.331 1.00 88.62 79 SER A CA 1
ATOM 620 C C . SER A 1 79 ? -19.094 1.431 8.162 1.00 88.62 79 SER A C 1
ATOM 622 O O . SER A 1 79 ? -18.646 1.699 7.046 1.00 88.62 79 SER A O 1
ATOM 624 N N . ASP A 1 80 ? -19.839 0.345 8.386 1.00 88.38 80 ASP A N 1
ATOM 625 C CA . ASP A 1 80 ? -20.151 -0.659 7.351 1.00 88.38 80 ASP A CA 1
ATOM 626 C C . ASP A 1 80 ? -20.904 -0.077 6.141 1.00 88.38 80 ASP A C 1
ATOM 628 O O . ASP A 1 80 ? -20.949 -0.663 5.060 1.00 88.38 80 ASP A O 1
ATOM 632 N N . ASP A 1 81 ? -21.524 1.093 6.304 1.00 91.06 81 ASP A N 1
ATOM 633 C CA . ASP A 1 81 ? -22.256 1.779 5.243 1.00 91.06 81 ASP A CA 1
ATOM 634 C C . ASP A 1 81 ? -21.349 2.479 4.214 1.00 91.06 81 ASP A C 1
ATOM 636 O O . ASP A 1 81 ? -21.867 3.065 3.258 1.00 91.06 81 ASP A O 1
ATOM 640 N N . GLY A 1 82 ? -20.024 2.447 4.405 1.00 86.00 82 GLY A N 1
ATOM 641 C CA . GLY A 1 82 ? -19.047 3.086 3.523 1.00 86.00 82 GLY A CA 1
ATOM 642 C C . GLY A 1 82 ? -19.146 4.614 3.510 1.00 86.00 82 GLY A C 1
ATOM 643 O O . GLY A 1 82 ? -18.781 5.248 2.522 1.00 86.00 82 GLY A O 1
ATOM 644 N N . GLY A 1 83 ? -19.698 5.215 4.569 1.00 87.62 83 GLY A N 1
ATOM 645 C CA . GLY A 1 83 ? -19.863 6.662 4.693 1.00 87.62 83 GLY A CA 1
ATOM 646 C C . GLY A 1 83 ? -21.076 7.234 3.954 1.00 87.62 83 GLY A C 1
ATOM 647 O O . GLY A 1 83 ? -21.143 8.446 3.744 1.00 87.62 83 GLY A O 1
ATOM 648 N N . LYS A 1 84 ? -22.053 6.398 3.567 1.00 90.00 84 LYS A N 1
ATOM 649 C CA . LYS A 1 84 ? -23.322 6.851 2.961 1.00 90.00 84 LYS A CA 1
ATOM 650 C C . LYS A 1 84 ? -24.079 7.828 3.857 1.00 90.00 84 LYS A C 1
ATOM 652 O O . LYS A 1 84 ? -24.731 8.742 3.351 1.00 90.00 84 LYS A O 1
ATOM 657 N N . LYS A 1 85 ? -24.022 7.644 5.177 1.00 91.00 85 LYS A N 1
ATOM 658 C CA . LYS A 1 85 ? -24.608 8.564 6.153 1.00 91.00 85 LYS A CA 1
ATOM 659 C C . LYS A 1 85 ? -23.509 9.311 6.894 1.00 91.00 85 LYS A C 1
ATOM 661 O O . LYS A 1 85 ? -22.506 8.742 7.313 1.00 91.00 85 LYS A O 1
ATOM 666 N N . ARG A 1 86 ? -23.731 10.607 7.125 1.00 87.38 86 ARG A N 1
ATOM 667 C CA . ARG A 1 86 ? -22.844 11.404 7.977 1.00 87.38 86 ARG A CA 1
ATOM 668 C C . ARG A 1 86 ? -23.068 11.016 9.447 1.00 87.38 86 ARG A C 1
ATOM 670 O O . ARG A 1 86 ? -24.202 11.149 9.914 1.00 87.38 86 ARG A O 1
ATOM 677 N N . PRO A 1 87 ? -22.036 10.585 10.192 1.00 80.38 87 PRO A N 1
ATOM 678 C CA . PRO A 1 87 ? -22.186 10.286 11.610 1.00 80.38 87 PRO A CA 1
ATOM 679 C C . PRO A 1 87 ? -22.520 11.561 12.395 1.00 80.38 87 PRO A C 1
ATOM 681 O O . PRO A 1 87 ? -21.965 12.634 12.138 1.00 80.38 87 PRO A O 1
ATOM 684 N N . GLN A 1 88 ? -23.436 11.444 13.357 1.00 81.44 88 GLN A N 1
ATOM 685 C CA . GLN A 1 88 ? -23.767 12.540 14.267 1.00 81.44 88 GLN A CA 1
ATOM 686 C C . GLN A 1 88 ? -22.600 12.767 15.234 1.00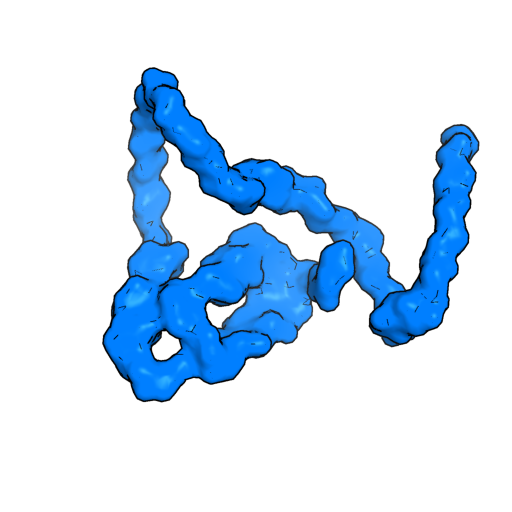 81.44 88 GLN A C 1
ATOM 688 O O . GLN A 1 88 ? -22.007 11.817 15.749 1.00 81.44 88 GLN A O 1
ATOM 693 N N . LYS A 1 89 ? -22.244 14.032 15.477 1.00 78.00 89 LYS A N 1
ATOM 694 C CA . LYS A 1 89 ? -21.128 14.382 16.363 1.00 78.00 89 LYS A CA 1
ATOM 695 C C . LYS A 1 89 ? -21.488 13.966 17.793 1.00 78.00 89 LYS A C 1
ATOM 697 O O . LYS A 1 89 ? -22.423 14.523 18.360 1.00 78.00 89 LYS A O 1
ATOM 702 N N . LYS A 1 90 ? -20.749 13.018 18.383 1.00 76.50 90 LYS A N 1
ATOM 703 C CA . LYS A 1 90 ? -20.904 12.665 19.804 1.00 76.50 90 LYS A CA 1
ATOM 704 C C . LYS A 1 90 ? -20.642 13.930 20.639 1.00 76.50 90 LYS A C 1
ATOM 706 O O . LYS A 1 90 ? -19.541 14.484 20.588 1.00 76.50 90 LYS A O 1
ATOM 711 N N . THR A 1 91 ? -21.645 14.424 21.362 1.00 65.50 91 THR A N 1
ATOM 712 C CA . THR A 1 91 ? -21.457 15.461 22.385 1.00 65.50 91 THR A CA 1
ATOM 713 C C . THR A 1 91 ? -20.593 14.870 23.487 1.00 65.50 91 THR A C 1
ATOM 715 O O . THR A 1 91 ? -20.971 13.869 24.090 1.00 65.50 91 THR A O 1
ATOM 718 N N . LYS A 1 92 ? -19.411 15.447 23.713 1.00 61.09 92 LYS A N 1
ATOM 719 C CA . LYS A 1 92 ? -18.579 15.086 24.862 1.00 61.09 92 LYS A CA 1
ATOM 720 C C . LYS A 1 92 ? -19.302 15.570 26.124 1.00 61.09 92 LYS A C 1
ATOM 722 O O . LYS A 1 92 ? -19.431 16.780 26.291 1.00 61.09 92 LYS A O 1
ATOM 727 N N . THR A 1 93 ? -19.827 14.639 26.918 1.00 52.06 93 THR A N 1
ATOM 728 C CA . THR A 1 93 ? -20.204 14.852 28.327 1.00 52.06 93 THR A CA 1
ATOM 729 C C . THR A 1 93 ? -18.972 15.053 29.185 1.00 52.06 93 THR A C 1
ATOM 731 O O . THR A 1 93 ? -17.965 14.362 28.902 1.00 52.06 93 THR A O 1
#

Solvent-accessible surface area (backbone atoms only — not comparable to full-atom values): 6324 Å² total; per-residue (Å²): 133,95,73,52,74,63,42,77,47,78,37,79,72,28,50,65,36,58,68,47,50,51,30,51,77,61,50,26,40,64,50,69,39,57,92,54,63,68,33,54,66,68,23,51,74,77,71,61,93,68,90,72,82,69,82,80,73,96,67,98,63,85,71,63,86,70,72,70,56,77,82,67,71,67,90,70,72,76,62,93,70,76,67,78,63,84,79,79,82,79,78,84,126

Mean predicted aligned error: 8.38 Å